Protein AF-A0A814KPD8-F1 (afdb_monomer)

Secondary structure (DSSP, 8-state):
---------S--S-BSSSTT-BSSEEEEEE-TT--EEEEETTTTEEEEE-TT-SS-EEEEE-S-BSSSTT-BSSEEEEEE-TT--EEEEETTTTEEEEE-TT-SS-EEEEE-S-BSSSTT-BSSEEEEEE-TT--EEEEEGGGTEEEEE---

InterPro domains:
  IPR001258 NHL repeat [PF01436] (72-96)
  IPR001258 NHL repeat [PF01436] (122-149)
  IPR001258 NHL repeat [PS51125] (71-102)
  IPR001258 NHL repeat [PS51125] (115-152)
  IPR011042 Six-bladed beta-propeller, TolB-like [G3DSA:2.120.10.30] (1-108)
  IPR011042 Six-bladed beta-propeller, TolB-like [G3DSA:2.120.10.30] (109-152)

Solvent-accessible surface area (backbone atoms only — not comparable to full-atom values): 8141 Å² total; per-residue (Å²): 134,80,86,89,77,84,79,93,67,72,50,87,71,52,79,43,83,52,56,36,27,39,27,69,68,73,35,70,42,72,51,96,79,59,26,41,36,35,14,21,19,77,54,7,22,31,35,38,21,48,73,92,46,83,48,40,44,81,67,40,43,62,70,41,74,44,80,52,57,39,27,21,24,40,27,29,18,50,43,68,52,98,82,53,34,37,35,37,18,23,19,73,56,11,25,33,34,35,26,54,72,88,48,86,48,46,43,80,77,46,38,61,69,47,78,41,83,53,100,54,26,18,27,44,25,47,35,51,50,68,51,100,83,54,36,38,36,37,35,21,56,70,64,76,45,72,50,78,41,86,72,128

pLDDT: mean 96.08, std 6.36, range [48.97, 98.81]

Structure (mmCIF, N/CA/C/O backbone):
data_AF-A0A814KPD8-F1
#
_entry.id   AF-A0A814KPD8-F1
#
loop_
_atom_site.group_PDB
_atom_site.id
_atom_site.type_symbol
_atom_site.label_atom_id
_atom_site.label_alt_id
_atom_site.label_comp_id
_atom_site.label_asym_id
_atom_site.label_entity_id
_atom_site.label_seq_id
_atom_site.pdbx_PDB_ins_code
_atom_site.Cartn_x
_atom_site.Cartn_y
_atom_site.Cartn_z
_atom_site.occupancy
_atom_site.B_iso_or_equiv
_atom_site.auth_seq_id
_atom_site.auth_comp_id
_atom_site.auth_asym_id
_atom_site.auth_atom_id
_atom_site.pdbx_PDB_model_num
ATOM 1 N N . PHE A 1 1 ? -35.853 4.959 -2.704 1.00 48.97 1 PHE A N 1
ATOM 2 C CA . PHE A 1 1 ? -34.401 5.218 -2.638 1.00 48.97 1 PHE A CA 1
ATOM 3 C C . PHE A 1 1 ? -34.065 5.491 -1.179 1.00 48.97 1 PHE A C 1
ATOM 5 O O . PHE A 1 1 ? -34.622 6.434 -0.638 1.00 48.97 1 PHE A O 1
ATOM 12 N N . GLY A 1 2 ? -33.326 4.591 -0.520 1.00 63.38 2 GLY A N 1
ATOM 13 C CA . GLY A 1 2 ? -33.093 4.627 0.933 1.00 63.38 2 GLY A CA 1
ATOM 14 C C . GLY A 1 2 ? -32.161 5.755 1.383 1.00 63.38 2 GLY A C 1
ATOM 15 O O . GLY A 1 2 ? -31.486 6.369 0.553 1.00 63.38 2 GLY A O 1
ATOM 16 N N . GLU A 1 3 ? -32.152 6.026 2.690 1.00 68.44 3 GLU A N 1
ATOM 17 C CA . GLU A 1 3 ? -31.279 7.021 3.321 1.00 68.44 3 GLU A CA 1
ATOM 18 C C . GLU A 1 3 ? -29.801 6.773 2.997 1.00 68.44 3 GLU A C 1
ATOM 20 O O . GLU A 1 3 ? -29.308 5.648 3.055 1.00 68.44 3 GLU A O 1
ATOM 25 N N . LYS A 1 4 ? -29.085 7.851 2.664 1.00 83.19 4 LYS A N 1
ATOM 26 C CA . LYS A 1 4 ? -27.647 7.853 2.368 1.00 83.19 4 LYS A CA 1
ATOM 27 C C . LYS A 1 4 ? -26.848 8.280 3.602 1.00 83.19 4 LYS A C 1
ATOM 29 O O . LYS A 1 4 ? -26.091 9.245 3.539 1.00 83.19 4 LYS A O 1
ATOM 34 N N . ASN A 1 5 ? -27.052 7.597 4.723 1.00 87.06 5 ASN A N 1
ATOM 35 C CA . ASN A 1 5 ? -26.314 7.875 5.953 1.00 87.06 5 ASN A CA 1
ATOM 36 C C . ASN A 1 5 ? -25.064 6.988 6.007 1.00 87.06 5 ASN A C 1
ATOM 38 O O . ASN A 1 5 ? -25.164 5.765 5.949 1.00 87.06 5 ASN A O 1
ATOM 42 N N . GLY A 1 6 ? -23.883 7.608 6.074 1.00 88.19 6 GLY A N 1
ATOM 43 C CA . GLY A 1 6 ? -22.618 6.902 6.280 1.00 88.19 6 GLY A CA 1
ATOM 44 C C . GLY A 1 6 ? -22.366 6.628 7.763 1.00 88.19 6 GLY A C 1
ATOM 45 O O . GLY A 1 6 ? -22.751 7.423 8.618 1.00 88.19 6 GLY A O 1
ATOM 46 N N . THR A 1 7 ? -21.685 5.525 8.066 1.00 91.50 7 THR A N 1
ATOM 47 C CA . THR A 1 7 ? -21.230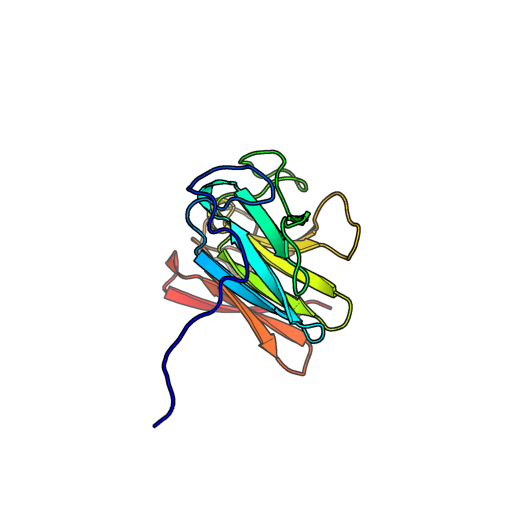 5.183 9.421 1.00 91.50 7 THR A CA 1
ATOM 48 C C . THR A 1 7 ? -19.709 5.280 9.483 1.00 91.50 7 THR A C 1
ATOM 50 O O . THR A 1 7 ? -19.019 4.837 8.565 1.00 91.50 7 THR A O 1
ATOM 53 N N . LEU A 1 8 ? 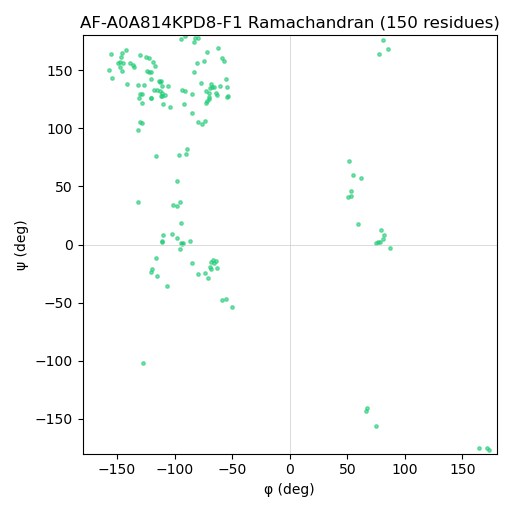-19.177 5.875 10.553 1.00 93.56 8 LEU A N 1
ATOM 54 C CA . LEU A 1 8 ? -17.736 5.942 10.795 1.00 93.56 8 LEU A CA 1
ATOM 55 C C . LEU A 1 8 ? -17.201 4.547 11.152 1.00 93.56 8 LEU A C 1
ATOM 57 O O . LEU A 1 8 ? -17.694 3.932 12.093 1.00 93.56 8 LEU A O 1
ATOM 61 N N . VAL A 1 9 ? -16.187 4.079 10.420 1.00 95.31 9 VAL A N 1
ATOM 62 C CA . VAL A 1 9 ? -15.575 2.745 10.612 1.00 95.31 9 VAL A CA 1
ATOM 63 C C . VAL A 1 9 ? -14.084 2.784 10.965 1.00 95.31 9 VAL A C 1
ATOM 65 O O . VAL A 1 9 ? -13.570 1.824 11.526 1.00 95.31 9 VAL A O 1
ATOM 68 N N . ALA A 1 10 ? -13.384 3.878 10.655 1.00 96.88 10 ALA A N 1
ATOM 69 C CA . ALA A 1 10 ? -11.966 4.070 10.956 1.00 96.88 10 ALA A CA 1
ATOM 70 C C . ALA A 1 10 ? -11.644 5.568 11.068 1.00 96.88 10 ALA A C 1
ATOM 72 O O . ALA A 1 10 ? -12.177 6.380 10.308 1.00 96.88 10 ALA A O 1
ATOM 73 N N . GLY A 1 11 ? -10.757 5.936 11.994 1.00 96.38 11 GLY A N 1
ATOM 74 C CA . GLY A 1 11 ? -10.385 7.332 12.244 1.00 96.38 11 GLY A CA 1
ATOM 75 C C . GLY A 1 11 ? -11.524 8.172 12.837 1.00 96.38 11 GLY A C 1
ATOM 76 O O . GLY A 1 11 ? -12.260 7.714 13.706 1.00 96.38 11 GLY A O 1
ATOM 77 N N . GLY A 1 12 ? -11.649 9.427 12.387 1.00 95.88 12 GLY A N 1
ATOM 78 C CA . GLY A 1 12 ? -12.698 10.364 12.822 1.00 95.88 12 GLY A CA 1
ATOM 79 C C . GLY A 1 12 ? -12.374 11.191 14.073 1.00 95.88 12 GLY A C 1
ATOM 80 O O . GLY A 1 12 ? -13.147 12.076 14.422 1.00 95.88 12 GLY A O 1
ATOM 81 N N . ASN A 1 13 ? -11.214 10.975 14.702 1.00 97.06 13 ASN A N 1
ATOM 82 C CA . ASN A 1 13 ? -10.766 11.700 15.902 1.00 97.06 13 ASN A CA 1
ATOM 83 C C . ASN A 1 13 ? -9.730 12.802 15.592 1.00 97.06 13 ASN A C 1
ATOM 85 O O . ASN A 1 13 ? -8.822 13.057 16.382 1.00 97.06 13 ASN A O 1
ATOM 89 N N . GLY A 1 14 ? -9.856 13.447 14.428 1.00 97.31 14 GLY A N 1
ATOM 90 C CA . GLY A 1 14 ? -8.900 14.437 13.916 1.00 97.31 14 GLY A CA 1
ATOM 91 C C . GLY A 1 14 ? -7.715 13.830 13.154 1.00 97.31 14 GLY A C 1
ATOM 92 O O . GLY A 1 14 ? -7.506 12.616 13.167 1.00 97.31 14 GLY A O 1
ATOM 93 N N . GLU A 1 15 ? -6.965 14.693 12.464 1.00 98.06 15 GLU A N 1
ATOM 94 C CA . GLU A 1 15 ? -5.692 14.335 11.824 1.00 98.06 15 GLU A CA 1
ATOM 95 C C . GLU A 1 15 ? -4.629 14.089 12.903 1.00 98.06 15 GLU A C 1
ATOM 97 O O . GLU A 1 15 ? -4.460 14.913 13.802 1.00 98.06 15 GLU A O 1
ATOM 102 N N . GLY A 1 16 ? -3.921 12.962 12.823 1.00 98.19 16 GLY A N 1
ATOM 103 C CA . GLY A 1 16 ? -2.871 12.610 13.779 1.00 98.19 16 GLY A CA 1
ATOM 104 C C . GLY A 1 16 ? -2.360 11.184 13.598 1.00 98.19 16 GLY A C 1
ATOM 105 O O . GLY A 1 16 ? -2.759 10.488 12.663 1.00 98.19 16 GLY A O 1
ATOM 106 N N . ASP A 1 17 ? -1.471 10.759 14.490 1.00 98.12 17 ASP A N 1
ATOM 107 C CA . ASP A 1 17 ? -0.780 9.465 14.470 1.00 98.12 17 ASP A CA 1
ATOM 108 C C . ASP A 1 17 ? -1.216 8.514 15.601 1.00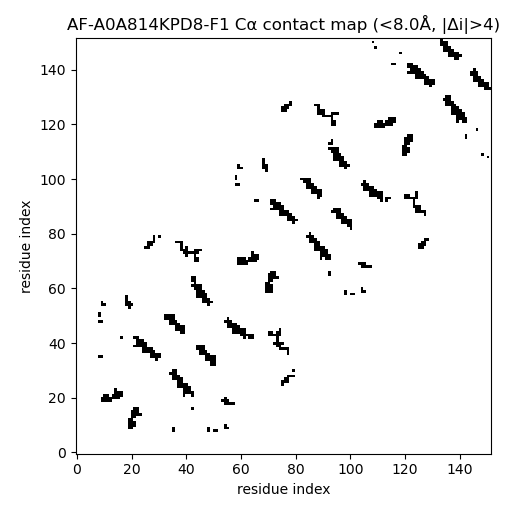 98.12 17 ASP A C 1
ATOM 110 O O . ASP A 1 17 ? -0.746 7.373 15.670 1.00 98.12 17 ASP A O 1
ATOM 114 N N . GLY A 1 18 ? -2.177 8.920 16.440 1.00 98.38 18 GLY A N 1
ATOM 115 C CA . GLY A 1 18 ? -2.822 8.031 17.405 1.00 98.38 18 GLY A CA 1
ATOM 116 C C . GLY A 1 18 ? -3.472 6.813 16.734 1.00 98.38 18 GLY A C 1
ATOM 117 O O . GLY A 1 18 ? -3.804 6.834 15.546 1.00 98.38 18 GLY A O 1
ATOM 118 N N . LEU A 1 19 ? -3.682 5.726 17.484 1.00 98.44 19 LEU A N 1
ATOM 119 C CA . LEU A 1 19 ? -4.300 4.501 16.949 1.00 98.44 19 LEU A CA 1
ATOM 120 C C . LEU A 1 19 ? -5.781 4.683 16.584 1.00 98.44 19 LEU A C 1
ATOM 122 O O . LEU A 1 19 ? -6.342 3.878 15.850 1.00 98.44 19 LEU A O 1
ATOM 126 N N . ASN A 1 20 ? -6.419 5.751 17.053 1.00 98.00 20 ASN A N 1
ATOM 127 C CA . ASN A 1 20 ? -7.777 6.160 16.698 1.00 98.00 20 ASN A CA 1
ATOM 128 C C . ASN A 1 20 ? -7.815 7.324 15.686 1.00 98.00 20 ASN A C 1
ATOM 130 O O . ASN A 1 20 ? -8.885 7.890 15.439 1.00 98.00 20 ASN A O 1
ATOM 134 N N . GLN A 1 21 ? -6.666 7.690 15.112 1.00 98.69 21 GLN A N 1
ATOM 135 C CA . GLN A 1 21 ? -6.494 8.783 14.158 1.00 98.69 21 GLN A CA 1
ATOM 136 C C . GLN A 1 21 ? -5.899 8.278 12.839 1.00 98.69 21 GLN A C 1
ATOM 138 O O . GLN A 1 21 ? -5.317 7.196 12.754 1.00 98.69 21 GLN A O 1
ATOM 143 N N . LEU A 1 22 ? -6.087 9.080 11.796 1.00 98.62 22 LEU A N 1
ATOM 144 C CA . LEU A 1 22 ? -5.519 8.879 10.467 1.00 98.62 22 LEU A CA 1
ATOM 145 C C . LEU A 1 22 ? -4.970 10.216 9.973 1.00 98.62 22 LEU A C 1
ATOM 147 O O . LEU A 1 22 ? -5.497 11.273 10.326 1.00 98.62 22 LEU A O 1
ATOM 151 N N . ASN A 1 23 ? -3.964 10.170 9.109 1.00 98.44 23 ASN A N 1
ATOM 152 C CA . ASN A 1 23 ? -3.380 11.322 8.451 1.00 98.44 23 ASN A CA 1
ATOM 153 C C . ASN A 1 23 ? -3.275 11.090 6.933 1.00 98.44 23 ASN A C 1
ATOM 155 O O . ASN A 1 23 ? -2.421 10.353 6.435 1.00 98.44 23 ASN A O 1
ATOM 159 N N . PHE A 1 24 ? -4.163 11.760 6.191 1.00 97.56 24 PHE A N 1
ATOM 160 C CA . PHE A 1 24 ? -4.309 11.644 4.736 1.00 97.56 24 PHE A CA 1
ATOM 161 C C . PHE A 1 24 ? -4.524 10.181 4.293 1.00 97.56 24 PHE A C 1
ATOM 163 O O . PHE A 1 24 ? -3.726 9.643 3.528 1.00 97.56 24 PHE A O 1
ATOM 170 N N . PRO A 1 25 ? -5.588 9.498 4.753 1.00 98.25 25 PRO A N 1
ATOM 171 C CA . PRO A 1 25 ? -5.866 8.143 4.294 1.00 98.25 25 PRO A CA 1
ATOM 172 C C . PRO A 1 25 ? -6.180 8.134 2.787 1.00 98.25 25 PRO A C 1
ATOM 174 O O . PRO A 1 25 ? -6.995 8.932 2.325 1.00 98.25 25 PRO A O 1
ATOM 177 N N . THR A 1 26 ? -5.541 7.251 2.010 1.00 97.69 26 THR A N 1
ATOM 178 C CA . THR A 1 26 ? -5.619 7.282 0.527 1.00 97.69 26 THR A CA 1
ATOM 179 C C . THR A 1 26 ? -6.302 6.077 -0.109 1.00 97.69 26 THR A C 1
ATOM 181 O O . THR A 1 26 ? -6.858 6.194 -1.200 1.00 97.69 26 THR A O 1
ATOM 184 N N . TYR A 1 27 ? -6.266 4.922 0.549 1.00 98.38 27 TYR A N 1
ATOM 185 C CA . TYR A 1 27 ? -6.808 3.673 0.022 1.00 98.38 27 TYR A CA 1
ATOM 186 C C . TYR A 1 27 ? -7.348 2.814 1.159 1.00 98.38 27 TYR A C 1
ATOM 188 O O . TYR A 1 27 ? -6.908 2.951 2.305 1.00 98.38 27 TYR A O 1
ATOM 196 N N . LEU A 1 28 ? -8.273 1.911 0.833 1.00 98.06 28 LEU A N 1
ATOM 197 C CA . LEU A 1 28 ? -8.766 0.916 1.773 1.00 98.06 28 LEU A CA 1
ATOM 198 C C . LEU A 1 28 ? -8.939 -0.461 1.136 1.00 98.06 28 LEU A C 1
ATOM 200 O O . LEU A 1 28 ? -9.160 -0.580 -0.068 1.00 98.06 28 LEU A O 1
ATOM 204 N N . PHE A 1 29 ? -8.905 -1.489 1.976 1.00 98.31 29 PHE A N 1
ATOM 205 C CA . PHE A 1 29 ? -9.344 -2.842 1.653 1.00 98.31 29 PHE A CA 1
ATOM 206 C C . PHE A 1 29 ? -10.249 -3.349 2.780 1.00 98.31 29 PHE A C 1
ATOM 208 O O . PHE A 1 29 ? -9.939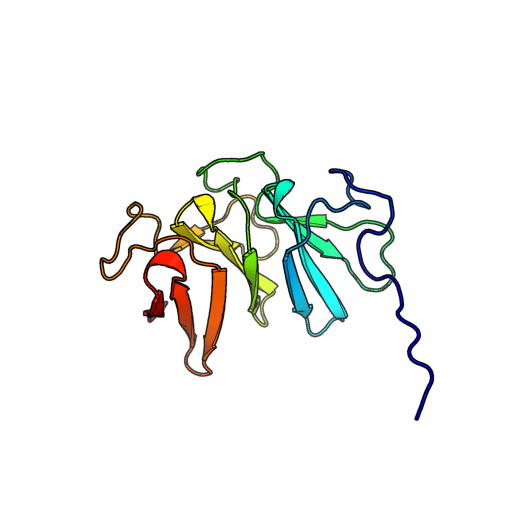 -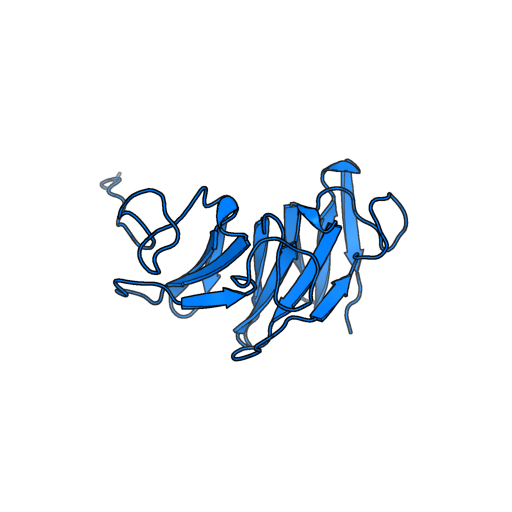3.140 3.951 1.00 98.31 29 PHE A O 1
ATOM 215 N N . VAL A 1 30 ? -11.355 -4.011 2.438 1.00 97.44 30 VAL A N 1
ATOM 216 C CA . VAL A 1 30 ? -12.250 -4.648 3.415 1.00 97.44 30 VAL A CA 1
ATOM 217 C C . VAL A 1 30 ? -12.124 -6.157 3.264 1.00 97.44 30 VAL A C 1
ATOM 219 O O . VAL A 1 30 ? -12.349 -6.680 2.170 1.00 97.44 30 VAL A O 1
ATOM 222 N N . ASP A 1 31 ? -11.732 -6.845 4.335 1.00 95.38 31 ASP A N 1
ATOM 223 C CA . ASP A 1 31 ? -11.619 -8.305 4.334 1.00 95.38 31 ASP A CA 1
ATOM 224 C C . ASP A 1 31 ? -12.977 -8.999 4.567 1.00 95.38 31 ASP A C 1
ATOM 226 O O . ASP A 1 31 ? -14.024 -8.362 4.712 1.00 95.38 31 ASP A O 1
ATOM 230 N N . ARG A 1 32 ? -12.975 -10.339 4.542 1.00 94.25 32 ARG A N 1
ATOM 231 C CA . ARG A 1 32 ? -14.194 -11.148 4.726 1.00 94.25 32 ARG A CA 1
ATOM 232 C C . ARG A 1 32 ? -14.754 -11.088 6.147 1.00 94.25 32 ARG A C 1
ATOM 234 O O . ARG A 1 32 ? -15.930 -11.386 6.316 1.00 94.25 32 ARG A O 1
ATOM 241 N N . ASP A 1 33 ? -13.939 -10.680 7.115 1.00 93.50 33 ASP A N 1
ATOM 242 C CA . ASP A 1 33 ? -14.318 -10.514 8.519 1.00 93.50 33 ASP A CA 1
ATOM 243 C C . ASP A 1 33 ? -14.726 -9.058 8.814 1.00 93.50 33 ASP A C 1
ATOM 245 O O . ASP A 1 33 ? -14.712 -8.618 9.962 1.00 93.50 33 ASP A O 1
ATOM 249 N N . HIS A 1 34 ? -15.043 -8.287 7.764 1.00 94.50 34 HIS A N 1
ATOM 250 C CA . HIS A 1 34 ? -15.423 -6.874 7.820 1.00 94.50 34 HIS A CA 1
ATOM 251 C C . HIS A 1 34 ? -14.369 -5.948 8.442 1.00 94.50 34 HIS A C 1
ATOM 253 O O . HIS A 1 34 ? -14.667 -4.799 8.781 1.00 94.50 34 HIS A O 1
ATOM 259 N N . SER A 1 35 ? -13.116 -6.396 8.545 1.00 96.81 35 SER A N 1
ATOM 260 C CA . SER A 1 35 ? -12.037 -5.517 8.972 1.00 96.81 35 SER A CA 1
ATOM 261 C C . SER A 1 35 ? -11.614 -4.594 7.834 1.00 96.81 35 SER A C 1
ATOM 263 O O . SER A 1 35 ? -11.479 -5.012 6.682 1.00 96.81 35 SER A O 1
ATOM 265 N N . VAL A 1 36 ? -11.350 -3.335 8.172 1.00 98.19 36 VAL A N 1
ATOM 266 C CA . VAL A 1 36 ? -10.935 -2.292 7.233 1.00 98.19 36 VAL A CA 1
ATOM 267 C C . VAL A 1 36 ? -9.443 -2.037 7.386 1.00 98.19 36 VAL A C 1
ATOM 269 O O . VAL A 1 36 ? -8.977 -1.601 8.437 1.00 98.19 36 VAL A O 1
ATOM 272 N N . TYR A 1 37 ? -8.694 -2.282 6.319 1.00 98.69 37 TYR A N 1
ATOM 273 C CA . TYR A 1 37 ? -7.296 -1.901 6.181 1.00 98.69 37 TYR A CA 1
ATOM 274 C C . TYR A 1 37 ? -7.233 -0.546 5.492 1.00 98.69 37 TYR A C 1
ATOM 276 O O . TYR A 1 37 ? -7.896 -0.356 4.475 1.00 98.69 37 TYR A O 1
ATOM 284 N N . VAL A 1 38 ? -6.443 0.382 6.019 1.00 98.75 38 VAL A N 1
ATOM 285 C CA . VAL A 1 38 ? -6.342 1.755 5.521 1.00 98.75 38 VAL A CA 1
ATOM 286 C C . VAL A 1 38 ? -4.882 2.126 5.331 1.00 98.75 38 VAL A C 1
ATOM 288 O O . VAL A 1 38 ? -4.071 1.981 6.249 1.00 98.75 38 VAL A O 1
ATOM 291 N N . SER A 1 39 ? -4.563 2.646 4.149 1.00 98.62 39 SER A N 1
ATOM 292 C CA . SER A 1 39 ? -3.275 3.284 3.886 1.00 98.62 39 SER A CA 1
ATOM 293 C C . SER A 1 39 ? -3.261 4.667 4.502 1.00 98.62 39 SER A C 1
ATOM 295 O O . SER A 1 39 ? -3.879 5.592 3.973 1.00 98.62 39 SER A O 1
ATOM 297 N N . ASP A 1 40 ? -2.562 4.786 5.624 1.00 98.69 40 ASP A N 1
ATOM 298 C CA . ASP A 1 40 ? -2.409 6.008 6.399 1.00 98.69 40 ASP A CA 1
ATOM 299 C C . ASP A 1 40 ? -1.173 6.765 5.885 1.00 98.69 40 ASP A C 1
ATOM 301 O O . ASP A 1 40 ? -0.063 6.643 6.412 1.00 98.69 40 ASP A O 1
ATOM 305 N N . TRP A 1 41 ? -1.360 7.441 4.745 1.00 98.38 41 TRP A N 1
ATOM 306 C CA . TRP A 1 41 ? -0.285 7.835 3.831 1.00 98.38 41 TRP A CA 1
ATOM 307 C C . TRP A 1 41 ? 0.772 8.724 4.494 1.00 98.38 41 TRP A C 1
ATOM 309 O O . TRP A 1 41 ? 1.957 8.419 4.385 1.00 98.38 41 TRP A O 1
ATOM 319 N N . ARG A 1 42 ? 0.373 9.777 5.227 1.00 98.06 42 ARG A N 1
ATOM 320 C CA . ARG A 1 42 ? 1.343 10.673 5.894 1.00 98.06 42 ARG A CA 1
ATOM 321 C C . ARG A 1 42 ? 1.999 10.053 7.119 1.00 98.06 42 ARG A C 1
ATOM 323 O O . ARG A 1 42 ? 3.107 10.443 7.469 1.00 98.06 42 ARG A O 1
ATOM 330 N N . ASN A 1 43 ? 1.339 9.088 7.749 1.00 98.69 43 ASN A N 1
ATOM 331 C CA . ASN A 1 43 ? 1.895 8.380 8.897 1.00 98.69 43 ASN A CA 1
ATOM 332 C C . ASN A 1 43 ? 2.767 7.182 8.488 1.00 98.69 43 ASN A C 1
ATOM 334 O O . ASN A 1 43 ? 3.259 6.471 9.363 1.00 98.69 43 ASN A O 1
ATOM 338 N N . ASN A 1 44 ? 2.972 6.944 7.183 1.00 98.62 44 ASN A N 1
ATOM 339 C CA . ASN A 1 44 ? 3.865 5.903 6.667 1.00 98.62 44 ASN A CA 1
ATOM 340 C C . ASN A 1 44 ? 3.559 4.509 7.242 1.00 98.62 44 ASN A C 1
ATOM 342 O O . ASN A 1 44 ? 4.448 3.742 7.630 1.00 98.62 44 ASN A O 1
ATOM 346 N N . ARG A 1 45 ? 2.266 4.192 7.342 1.00 98.75 45 ARG A N 1
ATOM 347 C CA . ARG A 1 45 ? 1.785 2.943 7.933 1.00 98.75 45 ARG A CA 1
ATOM 348 C C . ARG A 1 45 ? 0.511 2.454 7.260 1.00 98.75 45 ARG A C 1
ATOM 350 O O . ARG A 1 45 ? -0.214 3.215 6.622 1.00 98.75 45 ARG A O 1
ATOM 357 N N . VAL A 1 46 ? 0.225 1.174 7.450 1.00 98.81 46 VAL A N 1
ATOM 358 C CA . VAL A 1 46 ? -1.088 0.593 7.169 1.00 98.81 46 VAL A CA 1
ATOM 359 C C . VAL A 1 46 ? -1.726 0.214 8.491 1.00 98.81 46 VAL A C 1
ATOM 361 O O . VAL A 1 46 ? -1.106 -0.450 9.326 1.00 98.81 46 VAL A O 1
ATOM 364 N N . MET A 1 47 ? -2.967 0.640 8.669 1.00 98.69 47 MET A N 1
ATOM 365 C CA . MET A 1 47 ? -3.747 0.403 9.875 1.00 98.69 47 MET A CA 1
ATOM 366 C C . MET A 1 47 ? -4.901 -0.558 9.577 1.00 98.69 47 MET A C 1
ATOM 368 O O . MET A 1 47 ? -5.526 -0.444 8.527 1.00 98.69 47 MET A O 1
ATOM 372 N N . LYS A 1 48 ? -5.205 -1.481 10.495 1.00 98.50 48 LYS A N 1
ATOM 373 C CA . LYS A 1 48 ? -6.374 -2.373 10.443 1.00 98.50 48 LYS A CA 1
ATOM 374 C C . LYS A 1 48 ? -7.351 -2.013 11.563 1.00 98.50 48 LYS A C 1
ATOM 376 O O . LYS A 1 48 ? -6.958 -2.007 12.726 1.00 98.50 48 LYS A O 1
ATOM 381 N N . TRP A 1 49 ? -8.619 -1.793 11.229 1.00 98.38 49 TRP A N 1
ATOM 382 C CA . TRP A 1 49 ? -9.731 -1.715 12.181 1.00 98.38 49 TRP A CA 1
ATOM 383 C C . TRP A 1 49 ? -10.605 -2.953 12.057 1.00 98.38 49 TRP A C 1
ATOM 385 O O . TRP A 1 49 ? -11.038 -3.296 10.962 1.00 98.38 49 TRP A O 1
ATOM 395 N N . MET A 1 50 ? -10.874 -3.606 13.182 1.00 97.12 50 MET A N 1
ATOM 396 C CA . MET A 1 50 ? -11.906 -4.640 13.274 1.00 97.12 50 MET A CA 1
ATOM 397 C C . MET A 1 50 ? -13.282 -3.982 13.422 1.00 97.12 50 MET A C 1
ATOM 399 O O . MET A 1 50 ? -13.380 -2.845 13.891 1.00 97.12 50 MET A O 1
ATOM 403 N N . GLU A 1 51 ? -14.347 -4.690 13.047 1.00 93.88 51 GLU A N 1
ATOM 404 C CA . GLU A 1 51 ? -15.712 -4.177 13.180 1.00 93.88 51 GLU A CA 1
ATOM 405 C C . GLU A 1 51 ? -16.009 -3.745 14.631 1.00 93.88 51 GLU A C 1
ATOM 407 O O . GLU A 1 51 ? -15.770 -4.482 15.588 1.00 93.88 51 GLU A O 1
ATOM 412 N N . GLY A 1 52 ? -16.483 -2.506 14.802 1.00 92.12 52 GLY A N 1
ATOM 413 C CA . GLY A 1 52 ? -16.791 -1.920 16.112 1.00 92.12 52 GLY A CA 1
ATOM 414 C C . GLY A 1 52 ? -15.581 -1.482 16.954 1.00 92.12 52 GLY A C 1
ATOM 415 O O . GLY A 1 52 ? -15.770 -0.989 18.070 1.00 92.12 52 GLY A O 1
ATOM 416 N N . ALA A 1 53 ? -14.347 -1.625 16.457 1.00 96.44 53 ALA A N 1
ATOM 417 C CA . ALA A 1 53 ? -13.152 -1.199 17.180 1.00 96.44 53 ALA A CA 1
ATOM 418 C C . ALA A 1 53 ? -13.070 0.335 17.300 1.00 96.44 53 ALA A C 1
ATOM 420 O O . ALA A 1 53 ? -13.314 1.070 16.345 1.00 96.44 53 ALA A O 1
ATOM 421 N N . LYS A 1 54 ? -12.683 0.828 18.484 1.00 96.44 54 LYS A N 1
ATOM 422 C CA . LYS A 1 54 ? -12.472 2.269 18.736 1.00 96.44 54 LYS A CA 1
ATOM 423 C C . LYS A 1 54 ? -11.120 2.772 18.227 1.00 96.44 54 LYS A C 1
ATOM 425 O O . LYS A 1 54 ? -10.968 3.956 17.940 1.00 96.44 54 LYS A O 1
ATOM 430 N N . GLU A 1 55 ? -10.152 1.870 18.129 1.00 98.19 55 GLU A N 1
ATOM 431 C CA . GLU A 1 55 ? -8.790 2.124 17.671 1.00 98.19 55 GLU A CA 1
ATOM 432 C C . GLU A 1 55 ? -8.377 1.006 16.714 1.00 98.19 55 GLU A C 1
ATOM 434 O O . GLU A 1 55 ? -8.910 -0.105 16.775 1.00 98.19 55 GLU A O 1
ATOM 439 N N . GLY A 1 56 ? -7.449 1.313 15.819 1.00 98.19 56 GLY A N 1
ATOM 440 C CA . GLY A 1 56 ? -6.867 0.358 14.895 1.00 98.19 56 GLY A CA 1
ATOM 441 C C . GLY A 1 56 ? -5.576 -0.232 15.442 1.00 98.19 56 GLY A C 1
ATOM 442 O O . GLY A 1 56 ? -5.064 0.159 16.490 1.00 98.19 56 GLY A O 1
ATOM 443 N N . ILE A 1 57 ? -5.018 -1.161 14.681 1.00 98.19 57 ILE A N 1
ATOM 444 C CA . ILE A 1 57 ? -3.690 -1.723 14.919 1.00 98.19 57 ILE A CA 1
ATOM 445 C C . ILE A 1 57 ? -2.798 -1.462 13.708 1.00 98.19 57 ILE A C 1
ATOM 447 O O . ILE A 1 57 ? -3.252 -1.540 12.565 1.00 98.19 57 ILE A O 1
ATOM 451 N N . VAL A 1 58 ? -1.523 -1.166 13.950 1.00 98.38 58 VAL A N 1
ATOM 452 C CA . VAL A 1 58 ? -0.524 -1.058 12.879 1.00 98.38 58 VAL A CA 1
ATOM 453 C C . VAL A 1 58 ? -0.224 -2.462 12.361 1.00 98.38 58 VAL A C 1
ATOM 455 O O . VAL A 1 58 ? 0.168 -3.334 13.135 1.00 98.38 58 VAL A O 1
ATOM 458 N N . VAL A 1 59 ? -0.408 -2.685 11.059 1.00 98.44 59 VAL A N 1
ATOM 459 C CA . VAL A 1 59 ? -0.179 -3.992 10.408 1.00 98.44 59 VAL A CA 1
ATOM 460 C C . VAL A 1 59 ? 0.949 -3.973 9.374 1.00 98.44 59 VAL A C 1
ATOM 462 O O . VAL A 1 59 ? 1.394 -5.034 8.948 1.00 98.44 59 VAL A O 1
ATOM 465 N N . ALA A 1 60 ? 1.433 -2.790 8.990 1.00 98.50 60 ALA A N 1
ATOM 466 C CA . ALA A 1 60 ? 2.663 -2.609 8.221 1.00 98.50 60 ALA A CA 1
ATOM 467 C C . ALA A 1 60 ? 3.227 -1.196 8.429 1.00 98.50 60 ALA A C 1
ATOM 469 O O . ALA A 1 60 ? 2.466 -0.244 8.626 1.00 98.50 60 ALA A O 1
ATOM 470 N N . GLY A 1 61 ? 4.551 -1.053 8.336 1.00 98.19 61 GLY A N 1
ATOM 471 C CA . GLY A 1 61 ? 5.238 0.221 8.559 1.00 98.19 61 GLY A CA 1
ATOM 472 C C . GLY A 1 61 ? 5.140 0.708 10.008 1.00 98.19 61 GLY A C 1
ATOM 473 O O . GLY A 1 61 ? 5.180 -0.083 10.951 1.00 98.19 61 GLY A O 1
ATOM 474 N N . GLY A 1 62 ? 5.012 2.025 10.187 1.00 95.25 62 GLY A N 1
ATOM 475 C CA . GLY A 1 62 ? 4.844 2.648 11.507 1.00 95.25 62 GLY A CA 1
ATOM 476 C C . GLY A 1 62 ? 6.136 2.846 12.308 1.00 95.25 62 GLY A C 1
ATOM 477 O O . GLY A 1 62 ? 6.074 3.312 13.439 1.00 95.25 62 GLY A O 1
ATOM 478 N N . GLN A 1 63 ? 7.301 2.546 11.726 1.00 96.75 63 GLN A N 1
ATOM 479 C CA . GLN A 1 63 ? 8.625 2.871 12.285 1.00 96.75 63 GLN A CA 1
ATOM 480 C C . GLN A 1 63 ? 9.211 4.153 11.662 1.00 96.75 63 GLN A C 1
ATOM 482 O O . GLN A 1 63 ? 10.420 4.276 11.469 1.00 96.75 63 GLN A O 1
ATOM 487 N N . GLY A 1 64 ? 8.338 5.103 11.3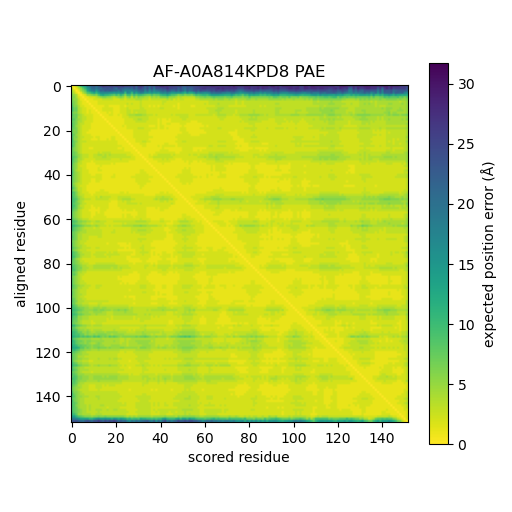13 1.00 94.81 64 GLY A N 1
ATOM 488 C CA . GLY A 1 64 ? 8.685 6.321 10.579 1.00 94.81 64 GLY A CA 1
ATOM 489 C C . GLY A 1 64 ? 8.799 6.120 9.065 1.00 94.81 64 GLY A C 1
ATOM 490 O O . GLY A 1 64 ? 8.666 5.008 8.550 1.00 94.81 64 GLY A O 1
ATOM 491 N N . GLU A 1 65 ? 9.029 7.228 8.360 1.00 98.06 65 GLU A N 1
ATOM 492 C CA . GLU A 1 65 ? 9.330 7.230 6.927 1.00 98.06 65 GLU A CA 1
ATOM 493 C C . GLU A 1 65 ? 10.715 6.620 6.672 1.00 98.06 65 GLU A C 1
ATOM 495 O O . GLU A 1 65 ? 11.684 6.967 7.350 1.00 98.06 65 GLU A O 1
ATOM 500 N N . GLY A 1 66 ? 10.821 5.737 5.680 1.00 98.12 66 GLY A N 1
ATOM 501 C CA . GLY A 1 66 ? 12.104 5.193 5.237 1.00 98.12 66 GLY A CA 1
ATOM 502 C C . GLY A 1 66 ? 11.955 3.953 4.365 1.00 98.12 66 GLY A C 1
ATOM 503 O O . GLY A 1 66 ? 10.842 3.555 4.017 1.00 98.12 66 GLY A O 1
ATOM 504 N N . ASP A 1 67 ? 13.082 3.341 4.008 1.00 98.12 67 ASP A N 1
ATOM 505 C CA . ASP A 1 67 ? 13.165 2.192 3.101 1.00 98.12 67 ASP A CA 1
ATOM 506 C C . ASP A 1 67 ? 13.592 0.885 3.793 1.00 98.12 67 ASP A C 1
ATOM 508 O O . ASP A 1 67 ? 13.673 -0.162 3.139 1.00 98.12 67 ASP A O 1
ATOM 512 N N . ALA A 1 68 ? 13.786 0.889 5.116 1.00 98.56 68 ALA A N 1
ATOM 513 C CA . ALA A 1 68 ? 13.997 -0.339 5.876 1.00 98.56 68 ALA A CA 1
ATOM 514 C C . ALA A 1 68 ? 12.801 -1.299 5.723 1.00 98.56 68 ALA A C 1
ATOM 516 O O . ALA A 1 68 ? 11.686 -0.895 5.390 1.00 98.56 68 ALA A O 1
ATOM 517 N N . LEU A 1 69 ? 12.999 -2.592 6.004 1.00 98.56 69 LEU A N 1
ATOM 518 C CA . LEU A 1 69 ? 11.920 -3.589 5.900 1.00 98.56 69 LEU A CA 1
ATOM 519 C C . LEU A 1 69 ? 10.801 -3.388 6.938 1.00 98.56 69 LEU A C 1
ATOM 521 O O . LEU A 1 69 ? 9.733 -3.980 6.818 1.00 98.56 69 LEU A O 1
ATOM 525 N N . THR A 1 70 ? 11.031 -2.558 7.951 1.00 98.31 70 THR A N 1
ATOM 526 C CA . THR A 1 70 ? 10.047 -2.149 8.964 1.00 98.31 70 THR A CA 1
ATOM 527 C C . THR A 1 70 ? 9.361 -0.819 8.633 1.00 98.31 70 THR A C 1
ATOM 529 O O . THR A 1 70 ? 8.470 -0.396 9.368 1.00 98.31 70 THR A O 1
ATOM 532 N N . GLN A 1 71 ? 9.770 -0.148 7.553 1.00 98.75 71 GLN A N 1
ATOM 533 C CA . GLN A 1 71 ? 9.342 1.200 7.187 1.00 98.75 71 GLN A CA 1
ATOM 534 C C . GLN A 1 71 ? 8.623 1.213 5.835 1.00 98.75 71 GLN A C 1
ATOM 536 O O . GLN A 1 71 ? 8.788 0.326 4.995 1.00 98.75 71 GLN A O 1
ATOM 541 N N . LEU A 1 72 ? 7.805 2.244 5.650 1.00 98.69 72 LEU A N 1
ATOM 542 C CA . LEU A 1 72 ? 7.125 2.572 4.401 1.00 98.69 72 LEU A CA 1
ATOM 543 C C . LEU A 1 72 ? 7.378 4.051 4.091 1.00 98.69 72 LEU A C 1
ATOM 545 O O . LEU A 1 72 ? 7.746 4.825 4.976 1.00 98.69 72 LEU A O 1
ATOM 549 N N . ASN A 1 73 ? 7.144 4.450 2.846 1.00 98.44 73 ASN A N 1
ATOM 550 C CA . ASN A 1 73 ? 7.125 5.843 2.424 1.00 98.44 73 ASN A CA 1
ATOM 551 C C . ASN A 1 73 ? 5.865 6.101 1.585 1.00 98.44 73 ASN A C 1
ATOM 553 O O . ASN A 1 73 ? 5.800 5.779 0.394 1.00 98.44 73 ASN A O 1
ATOM 557 N N . GLY A 1 74 ? 4.839 6.654 2.233 1.00 97.88 74 GLY A N 1
ATOM 558 C CA . GLY A 1 74 ? 3.564 6.988 1.606 1.00 97.88 74 GLY A CA 1
ATOM 559 C C . GLY A 1 74 ? 2.808 5.783 1.034 1.00 97.88 74 GLY A C 1
ATOM 560 O O . GLY A 1 74 ? 2.497 5.798 -0.157 1.00 97.88 74 GLY A O 1
ATOM 561 N N . PRO A 1 75 ? 2.483 4.739 1.821 1.00 98.38 75 PRO A N 1
ATOM 562 C CA . PRO A 1 75 ? 1.773 3.571 1.298 1.00 98.38 75 PRO A CA 1
ATOM 563 C C . PRO A 1 75 ? 0.457 3.968 0.615 1.00 98.38 75 PRO A C 1
ATOM 565 O O . PRO A 1 75 ? -0.229 4.887 1.067 1.00 98.38 75 PRO A O 1
ATOM 568 N N . ASN A 1 76 ? 0.111 3.290 -0.484 1.00 98.06 76 ASN A N 1
ATOM 569 C CA . ASN A 1 76 ? -1.078 3.612 -1.277 1.00 98.06 76 ASN A CA 1
ATOM 570 C C . ASN A 1 76 ? -1.974 2.384 -1.501 1.00 98.06 76 ASN A C 1
ATOM 572 O O . ASN A 1 76 ? -2.697 1.999 -0.591 1.00 98.06 76 ASN A O 1
ATOM 576 N N . GLY A 1 77 ? -1.949 1.746 -2.668 1.00 98.19 77 GLY A N 1
ATOM 577 C CA . GLY A 1 77 ? -2.766 0.567 -2.946 1.00 98.19 77 GLY A CA 1
ATOM 578 C C . GLY A 1 77 ? -2.477 -0.605 -2.010 1.00 98.19 77 GLY A C 1
ATOM 579 O O . GLY A 1 77 ? -1.315 -0.932 -1.754 1.00 98.19 77 GLY A O 1
ATOM 580 N N . LEU A 1 78 ? -3.551 -1.251 -1.549 1.00 98.38 78 LEU A N 1
ATOM 581 C CA . LEU A 1 78 ? -3.519 -2.405 -0.653 1.00 98.38 78 LEU A CA 1
ATOM 582 C C . LEU A 1 78 ? -4.234 -3.603 -1.273 1.00 98.38 78 LEU A C 1
ATOM 584 O O . LEU A 1 78 ? -5.251 -3.452 -1.948 1.00 98.38 78 LEU A O 1
ATOM 588 N N . PHE A 1 79 ? -3.758 -4.799 -0.946 1.00 98.12 79 PHE A N 1
ATOM 589 C CA . PHE A 1 79 ? -4.496 -6.044 -1.135 1.00 98.12 79 PHE A CA 1
ATOM 590 C C . PHE A 1 79 ? -4.231 -6.962 0.053 1.00 98.12 79 PHE A C 1
ATOM 592 O O . PHE A 1 79 ? -3.091 -7.060 0.502 1.00 98.12 79 PHE A O 1
ATOM 599 N N . VAL A 1 80 ? -5.260 -7.640 0.555 1.00 97.62 80 VAL A N 1
ATOM 600 C CA . VAL A 1 80 ? -5.109 -8.662 1.596 1.00 97.62 80 VAL A CA 1
ATOM 601 C C . VAL A 1 80 ? -5.642 -9.979 1.053 1.00 97.62 80 VAL A C 1
ATOM 603 O O . VAL A 1 80 ? -6.767 -10.037 0.553 1.00 97.62 80 VAL A O 1
ATOM 606 N N . ASP A 1 81 ? -4.825 -11.028 1.109 1.00 95.38 81 ASP A N 1
ATOM 607 C CA . ASP A 1 81 ? -5.235 -12.355 0.653 1.00 95.38 81 ASP A CA 1
ATOM 608 C C . ASP A 1 81 ? -6.099 -13.095 1.695 1.00 95.38 81 ASP A C 1
ATOM 610 O O . ASP A 1 81 ? -6.370 -12.616 2.797 1.00 95.38 81 ASP A O 1
ATOM 614 N N . THR A 1 82 ? -6.558 -14.299 1.347 1.00 93.19 82 THR A N 1
ATOM 615 C CA . THR A 1 82 ? -7.369 -15.152 2.237 1.00 93.19 82 THR A CA 1
ATOM 616 C C . THR A 1 82 ? -6.626 -15.656 3.474 1.00 93.19 82 THR A C 1
ATOM 618 O O . THR A 1 82 ? -7.271 -16.161 4.385 1.00 93.19 82 THR A O 1
ATOM 621 N N . LEU A 1 83 ? -5.294 -15.575 3.492 1.00 93.25 83 LEU A N 1
ATOM 622 C CA . LEU A 1 83 ? -4.447 -15.972 4.617 1.00 93.25 83 LEU A CA 1
ATOM 623 C C . LEU A 1 83 ? -4.129 -14.782 5.538 1.00 93.25 83 LEU A C 1
ATOM 625 O O . LEU A 1 83 ? -3.411 -14.945 6.522 1.00 93.25 83 LEU A O 1
ATOM 629 N N . GLY A 1 84 ? -4.640 -13.587 5.222 1.00 94.88 84 GLY A N 1
ATOM 630 C CA . GLY A 1 84 ? -4.346 -12.361 5.957 1.00 94.88 84 GLY A CA 1
ATOM 631 C C . GLY A 1 84 ? -2.996 -11.735 5.599 1.00 94.88 84 GLY A C 1
ATOM 632 O O . GLY A 1 84 ? -2.542 -10.838 6.313 1.00 94.88 84 GLY A O 1
ATOM 633 N N . THR A 1 85 ? -2.346 -12.175 4.517 1.00 97.38 85 THR A N 1
ATOM 634 C CA . THR A 1 85 ? -1.123 -11.542 4.016 1.00 97.38 85 THR A CA 1
ATOM 635 C C . THR A 1 85 ? -1.477 -10.214 3.363 1.00 97.38 85 THR A C 1
ATOM 637 O O . THR A 1 85 ? -2.256 -10.160 2.411 1.00 97.38 85 THR A O 1
ATOM 640 N N . LEU A 1 86 ? -0.888 -9.139 3.875 1.00 98.44 86 LEU A N 1
ATOM 641 C CA . LEU A 1 86 ? -1.050 -7.782 3.374 1.00 98.44 86 LEU A CA 1
ATOM 642 C C . LEU A 1 86 ? 0.017 -7.479 2.323 1.00 98.44 86 LEU A C 1
ATOM 644 O O . LEU A 1 86 ? 1.203 -7.671 2.570 1.00 98.44 86 LEU A O 1
ATOM 648 N N . TYR A 1 87 ? -0.404 -6.928 1.193 1.00 98.75 87 TYR A N 1
ATOM 649 C CA . TYR A 1 87 ? 0.436 -6.423 0.116 1.00 98.75 87 TYR A CA 1
ATOM 650 C C . TYR A 1 87 ? 0.236 -4.916 -0.014 1.00 98.75 87 TYR A C 1
ATOM 652 O O . TYR A 1 87 ? -0.900 -4.440 -0.035 1.00 98.75 87 TYR A O 1
ATOM 660 N N . VAL A 1 88 ? 1.335 -4.170 -0.107 1.00 98.81 88 VAL A N 1
ATOM 661 C CA . VAL A 1 88 ? 1.344 -2.704 -0.050 1.00 98.81 88 VAL A CA 1
ATOM 662 C C . VAL A 1 88 ? 2.162 -2.146 -1.207 1.00 98.81 88 VAL A C 1
ATOM 664 O O . VAL A 1 88 ? 3.335 -2.496 -1.362 1.00 98.81 88 VAL A O 1
ATOM 667 N N . ALA A 1 89 ? 1.566 -1.251 -1.997 1.00 98.69 89 ALA A N 1
ATOM 668 C CA . ALA A 1 89 ? 2.315 -0.373 -2.889 1.00 98.69 89 ALA A CA 1
ATOM 669 C C . ALA A 1 89 ? 3.008 0.699 -2.039 1.00 98.69 89 ALA A C 1
ATOM 671 O O . ALA A 1 89 ? 2.366 1.615 -1.521 1.00 98.69 89 ALA A O 1
ATOM 672 N N . ASP A 1 90 ? 4.320 0.558 -1.885 1.00 98.69 90 ASP A N 1
ATOM 673 C CA . ASP A 1 90 ? 5.172 1.475 -1.138 1.00 98.69 90 ASP A CA 1
ATOM 674 C C . ASP A 1 90 ? 5.665 2.568 -2.097 1.00 98.69 90 ASP A C 1
ATOM 676 O O . ASP A 1 90 ? 6.720 2.471 -2.734 1.00 98.69 90 ASP A O 1
ATOM 680 N N . TYR A 1 91 ? 4.788 3.555 -2.288 1.00 98.12 91 TYR A N 1
ATOM 681 C CA . TYR A 1 91 ? 4.833 4.584 -3.329 1.00 98.12 91 TYR A CA 1
ATOM 682 C C . TYR A 1 91 ? 6.188 5.293 -3.428 1.00 98.12 91 TYR A C 1
ATOM 684 O O . TYR A 1 91 ? 6.792 5.343 -4.510 1.00 98.12 91 TYR A O 1
ATOM 692 N N . GLY A 1 92 ? 6.665 5.832 -2.302 1.00 98.00 92 GLY A N 1
ATOM 693 C CA . GLY A 1 92 ? 7.885 6.632 -2.219 1.00 98.00 92 GLY A CA 1
ATOM 694 C C . GLY A 1 92 ? 9.144 5.794 -2.408 1.00 98.00 92 GLY A C 1
ATOM 695 O O . GLY A 1 92 ? 10.113 6.270 -2.990 1.00 98.00 92 GLY A O 1
ATOM 696 N N . ASN A 1 93 ? 9.088 4.515 -2.030 1.00 98.62 93 ASN A N 1
ATOM 697 C CA . ASN A 1 93 ? 10.202 3.575 -2.170 1.00 98.62 93 ASN A CA 1
ATOM 698 C C . ASN A 1 93 ? 10.173 2.776 -3.484 1.00 98.62 93 ASN A C 1
ATOM 700 O O . ASN A 1 93 ? 11.034 1.925 -3.712 1.00 98.62 93 ASN A O 1
ATOM 704 N N . HIS A 1 94 ? 9.191 3.029 -4.357 1.00 98.50 94 HIS A N 1
ATOM 705 C CA . HIS A 1 94 ? 9.084 2.424 -5.688 1.00 98.50 94 HIS A CA 1
ATOM 706 C C . HIS A 1 94 ? 9.150 0.889 -5.665 1.00 98.50 94 HIS A C 1
ATOM 708 O O . HIS A 1 94 ? 9.868 0.249 -6.443 1.00 98.50 94 HIS A O 1
ATOM 714 N N . ARG A 1 95 ? 8.401 0.292 -4.737 1.00 98.69 95 ARG A N 1
ATOM 715 C CA . ARG A 1 95 ? 8.375 -1.153 -4.510 1.00 98.69 95 ARG A CA 1
ATOM 716 C C . ARG A 1 95 ? 6.990 -1.625 -4.090 1.00 98.69 95 ARG A C 1
ATOM 718 O O . ARG A 1 95 ? 6.140 -0.830 -3.696 1.00 98.69 95 ARG A O 1
ATOM 725 N N . VAL A 1 96 ? 6.782 -2.932 -4.162 1.00 98.69 96 VAL A N 1
ATOM 726 C CA . VAL A 1 96 ? 5.667 -3.600 -3.494 1.00 98.69 96 VAL A CA 1
ATOM 727 C C . VAL A 1 96 ? 6.238 -4.490 -2.408 1.00 98.69 96 VAL A C 1
ATOM 729 O O . VAL A 1 96 ? 7.175 -5.262 -2.638 1.00 98.69 96 VAL A O 1
ATOM 732 N N . MET A 1 97 ? 5.660 -4.380 -1.222 1.00 98.62 97 MET A N 1
ATOM 733 C CA . MET A 1 97 ? 6.036 -5.174 -0.064 1.00 98.62 97 MET A CA 1
ATOM 734 C C . MET A 1 97 ? 4.878 -6.051 0.395 1.00 98.62 97 MET A C 1
ATOM 736 O O . MET A 1 97 ? 3.717 -5.695 0.195 1.00 98.62 97 MET A O 1
ATOM 740 N N . ARG A 1 98 ? 5.196 -7.178 1.038 1.00 98.19 98 ARG A N 1
ATOM 741 C CA . ARG A 1 98 ? 4.220 -8.017 1.739 1.00 98.19 98 ARG A CA 1
ATOM 742 C C . ARG A 1 98 ? 4.538 -8.170 3.225 1.00 98.19 98 ARG A C 1
ATOM 744 O O . ARG A 1 98 ? 5.710 -8.257 3.589 1.00 98.19 98 ARG A O 1
ATOM 751 N N . TRP A 1 99 ? 3.500 -8.303 4.043 1.00 98.62 99 TRP A N 1
ATOM 752 C CA . TRP A 1 99 ? 3.547 -8.681 5.456 1.00 98.62 99 TRP A CA 1
ATOM 753 C C . TRP A 1 99 ? 2.594 -9.846 5.699 1.00 98.62 99 TRP A C 1
ATOM 755 O O . TRP A 1 99 ? 1.395 -9.734 5.452 1.00 98.62 99 TRP A O 1
ATOM 765 N N . THR A 1 100 ? 3.110 -10.962 6.207 1.00 97.31 100 THR A N 1
ATOM 766 C CA . THR A 1 100 ? 2.259 -12.029 6.747 1.00 97.31 100 THR A CA 1
ATOM 767 C C . THR A 1 100 ? 1.703 -11.608 8.105 1.00 97.31 100 THR A C 1
ATOM 769 O O . THR A 1 100 ? 2.287 -10.765 8.791 1.00 97.31 100 THR A O 1
ATOM 772 N N . GLN A 1 101 ? 0.595 -12.212 8.529 1.00 93.12 101 GLN A N 1
ATOM 773 C CA . GLN A 1 101 ? 0.000 -11.917 9.831 1.00 93.12 101 GLN A CA 1
ATOM 774 C C . GLN A 1 101 ? 1.028 -12.072 10.971 1.00 93.12 101 GLN A C 1
ATOM 776 O O . GLN A 1 101 ? 1.698 -13.096 11.084 1.00 93.12 101 GLN A O 1
ATOM 781 N N . GLY A 1 102 ? 1.158 -11.037 11.806 1.00 91.19 102 GLY A N 1
ATOM 782 C CA . GLY A 1 102 ? 2.089 -11.009 12.942 1.00 91.19 102 GLY A CA 1
ATOM 783 C C . GLY A 1 102 ? 3.556 -10.726 12.591 1.00 91.19 102 GLY A C 1
ATOM 784 O O . GLY A 1 102 ? 4.392 -10.710 13.493 1.00 91.19 102 GLY A O 1
ATOM 785 N N . ALA A 1 103 ? 3.892 -10.492 11.319 1.00 96.62 103 ALA A N 1
ATOM 786 C CA . ALA A 1 103 ? 5.253 -10.138 10.929 1.00 96.62 103 ALA A CA 1
ATOM 787 C C . ALA A 1 103 ? 5.661 -8.765 11.488 1.00 96.62 103 ALA A C 1
ATOM 789 O O . ALA A 1 103 ? 4.917 -7.792 11.392 1.00 96.62 103 ALA A O 1
ATOM 790 N N . THR A 1 104 ? 6.879 -8.670 12.025 1.00 96.06 104 THR A N 1
ATOM 791 C CA . THR A 1 104 ? 7.459 -7.410 12.526 1.00 96.06 104 THR A CA 1
ATOM 792 C C . THR A 1 104 ? 8.133 -6.582 11.429 1.00 96.06 104 THR A C 1
ATOM 794 O O . THR A 1 104 ? 8.384 -5.396 11.615 1.00 96.06 104 THR A O 1
ATOM 797 N N . GLN A 1 105 ? 8.416 -7.197 10.280 1.00 98.25 105 GLN A N 1
ATOM 798 C CA . GLN A 1 105 ? 9.000 -6.570 9.098 1.00 98.25 105 GLN A CA 1
ATOM 799 C C . GLN A 1 105 ? 8.419 -7.202 7.833 1.00 98.25 105 GLN A C 1
ATOM 801 O O . GLN A 1 105 ? 7.956 -8.344 7.853 1.00 98.25 105 GLN A O 1
ATOM 806 N N . GLY A 1 106 ? 8.453 -6.458 6.736 1.00 98.38 106 GLY A N 1
ATOM 807 C CA . GLY A 1 106 ? 7.933 -6.898 5.456 1.00 98.38 106 GLY A CA 1
ATOM 808 C C . GLY A 1 106 ? 8.982 -7.599 4.611 1.00 98.38 106 GLY A C 1
ATOM 809 O O . GLY A 1 106 ? 10.151 -7.736 4.968 1.00 98.38 106 GLY A O 1
ATOM 810 N N . THR A 1 107 ? 8.550 -8.032 3.438 1.00 98.38 107 THR A N 1
ATOM 811 C CA . THR A 1 107 ? 9.410 -8.583 2.391 1.00 98.38 107 THR A CA 1
ATOM 812 C C . THR A 1 107 ? 9.123 -7.849 1.093 1.00 98.38 107 THR A C 1
ATOM 814 O O . THR A 1 107 ? 7.964 -7.720 0.703 1.00 98.38 107 THR A O 1
ATOM 817 N N . ILE A 1 108 ? 10.165 -7.367 0.418 1.00 98.31 108 ILE A N 1
ATOM 818 C CA . ILE A 1 108 ? 10.034 -6.808 -0.931 1.00 98.31 108 ILE A CA 1
ATOM 819 C C . ILE A 1 108 ? 9.729 -7.965 -1.882 1.00 98.31 108 ILE 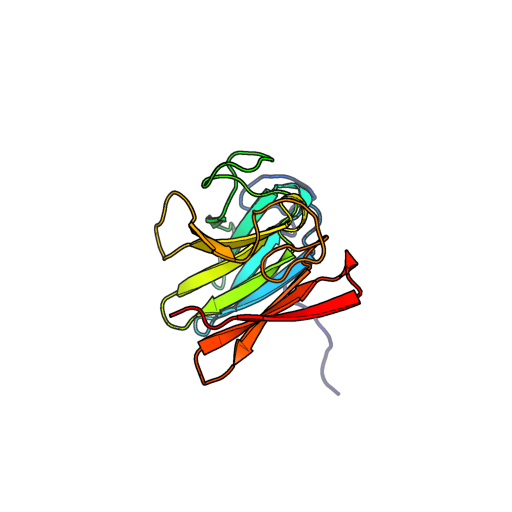A C 1
ATOM 821 O O . ILE A 1 108 ? 10.466 -8.948 -1.895 1.00 98.31 108 ILE A O 1
ATOM 825 N N . ILE A 1 109 ? 8.655 -7.853 -2.661 1.00 97.50 109 ILE A N 1
ATOM 826 C CA . ILE A 1 109 ? 8.268 -8.899 -3.620 1.00 97.50 109 ILE A CA 1
ATOM 827 C C . ILE A 1 109 ? 8.551 -8.503 -5.069 1.00 97.50 109 ILE A C 1
ATOM 829 O O . ILE A 1 109 ? 8.966 -9.345 -5.856 1.00 97.50 109 ILE A O 1
ATOM 833 N N . VAL A 1 110 ? 8.381 -7.223 -5.414 1.00 98.12 110 VAL A N 1
ATOM 834 C CA . VAL A 1 110 ? 8.717 -6.643 -6.724 1.00 98.12 110 VAL A CA 1
ATOM 835 C C . VAL A 1 110 ? 9.117 -5.176 -6.551 1.00 98.12 110 VAL A C 1
ATOM 837 O O . VAL A 1 110 ? 8.711 -4.516 -5.590 1.00 98.12 110 VAL A O 1
ATOM 840 N N . GLY A 1 111 ? 9.894 -4.634 -7.485 1.00 97.88 111 GLY A N 1
ATOM 841 C CA . GLY A 1 111 ? 10.467 -3.292 -7.385 1.00 97.88 111 GLY A CA 1
ATOM 842 C C . GLY A 1 111 ? 11.634 -3.213 -6.398 1.00 97.88 111 GLY A C 1
ATOM 843 O O . GLY A 1 111 ? 12.317 -4.204 -6.152 1.00 97.88 111 GLY A O 1
ATOM 844 N N . GLY A 1 112 ? 11.895 -2.016 -5.864 1.00 95.50 112 GLY A N 1
ATOM 845 C CA . GLY A 1 112 ? 13.002 -1.775 -4.923 1.00 95.50 112 GLY A CA 1
ATOM 846 C C . GLY A 1 112 ? 14.389 -1.700 -5.574 1.00 95.50 112 GLY A C 1
ATOM 847 O O . GLY A 1 112 ? 15.379 -1.485 -4.887 1.00 95.50 112 GLY A O 1
ATOM 848 N N . ASN A 1 113 ? 14.469 -1.805 -6.904 1.00 95.56 113 ASN A N 1
ATOM 849 C CA . ASN A 1 113 ? 15.713 -1.711 -7.682 1.00 95.56 113 ASN A CA 1
ATOM 850 C C . ASN A 1 113 ? 15.952 -0.287 -8.216 1.00 95.56 113 ASN A C 1
ATOM 852 O O . ASN A 1 113 ? 16.408 -0.094 -9.347 1.00 95.56 113 ASN A O 1
ATOM 856 N N . GLY A 1 114 ? 15.579 0.710 -7.412 1.00 93.06 114 GLY A N 1
ATOM 857 C CA . GLY A 1 114 ? 15.576 2.118 -7.787 1.00 93.06 114 GLY A CA 1
ATOM 858 C C . GLY A 1 114 ? 14.388 2.531 -8.660 1.00 93.06 114 GLY A C 1
ATOM 859 O O . GLY A 1 114 ? 13.684 1.714 -9.261 1.00 93.06 114 GLY A O 1
ATOM 860 N N . ARG A 1 115 ? 14.179 3.848 -8.727 1.00 97.94 115 ARG A N 1
ATOM 861 C CA . ARG A 1 115 ? 13.197 4.472 -9.617 1.00 97.94 115 ARG A CA 1
ATOM 862 C C . ARG A 1 115 ? 13.571 4.214 -11.077 1.00 97.94 115 ARG A C 1
ATOM 864 O O . ARG A 1 115 ? 14.684 4.542 -11.482 1.00 97.94 115 ARG A O 1
ATOM 871 N N . GLY A 1 116 ? 12.644 3.714 -11.888 1.00 98.06 116 GLY A N 1
ATOM 872 C CA . GLY A 1 116 ? 12.907 3.506 -13.313 1.00 98.06 116 GLY A CA 1
ATOM 873 C C . GLY A 1 116 ? 11.795 2.779 -14.058 1.00 98.06 116 GLY A C 1
ATOM 874 O O . GLY A 1 116 ? 10.753 2.471 -13.486 1.00 98.06 116 GLY A O 1
ATOM 875 N N . ALA A 1 117 ? 12.035 2.509 -15.342 1.00 97.56 117 ALA A N 1
ATOM 876 C CA . ALA A 1 117 ? 11.094 1.854 -16.254 1.00 97.56 117 ALA A CA 1
ATOM 877 C C . ALA A 1 117 ? 11.521 0.425 -16.655 1.00 97.56 117 ALA A C 1
ATOM 879 O O . ALA A 1 117 ? 10.905 -0.188 -17.530 1.00 97.56 117 ALA A O 1
ATOM 880 N N . GLY A 1 118 ? 12.563 -0.134 -16.029 1.00 96.88 118 GLY A N 1
ATOM 881 C CA . GLY A 1 118 ? 12.946 -1.536 -16.215 1.00 96.88 118 GLY A CA 1
ATOM 882 C C . GLY A 1 118 ? 11.857 -2.519 -15.762 1.00 96.88 118 GLY A C 1
ATOM 883 O O . GLY A 1 118 ? 10.894 -2.136 -15.096 1.00 96.88 118 GLY A O 1
ATOM 884 N N . ALA A 1 119 ? 12.017 -3.801 -16.103 1.00 92.62 119 ALA A N 1
ATOM 885 C CA . ALA A 1 119 ? 11.020 -4.849 -15.841 1.00 92.62 119 ALA A CA 1
ATOM 886 C C . ALA A 1 119 ? 10.737 -5.111 -14.347 1.00 92.62 119 ALA A C 1
ATOM 888 O O . ALA A 1 119 ? 9.704 -5.669 -14.008 1.00 92.62 119 ALA A O 1
ATOM 889 N N . ASN A 1 120 ? 11.642 -4.715 -13.448 1.00 95.31 120 ASN A N 1
ATOM 890 C CA . ASN A 1 120 ? 11.453 -4.802 -11.995 1.00 95.31 120 ASN A CA 1
ATOM 891 C C . ASN A 1 120 ? 11.819 -3.479 -11.302 1.00 95.31 120 ASN A C 1
ATOM 893 O O . ASN A 1 120 ? 12.428 -3.450 -10.230 1.00 95.31 120 ASN A O 1
ATOM 897 N N . GLN A 1 121 ? 11.498 -2.377 -11.979 1.00 98.25 121 GLN A N 1
ATOM 898 C CA . GLN A 1 121 ? 11.573 -1.018 -11.461 1.00 98.25 121 GLN A CA 1
ATOM 899 C C . GLN A 1 121 ? 10.199 -0.370 -11.593 1.00 98.25 121 GLN A C 1
ATOM 901 O O . GLN A 1 121 ? 9.441 -0.666 -12.524 1.00 98.25 121 GLN A O 1
ATOM 906 N N . PHE A 1 122 ? 9.907 0.530 -10.664 1.00 98.56 122 PHE A N 1
ATOM 907 C CA . PHE A 1 122 ? 8.701 1.338 -10.689 1.00 98.56 122 PHE A CA 1
ATOM 908 C C . PHE A 1 122 ? 9.062 2.814 -10.629 1.00 98.56 122 PHE A C 1
ATOM 910 O O . PHE A 1 122 ? 10.148 3.207 -10.195 1.00 98.56 122 PHE A O 1
ATOM 917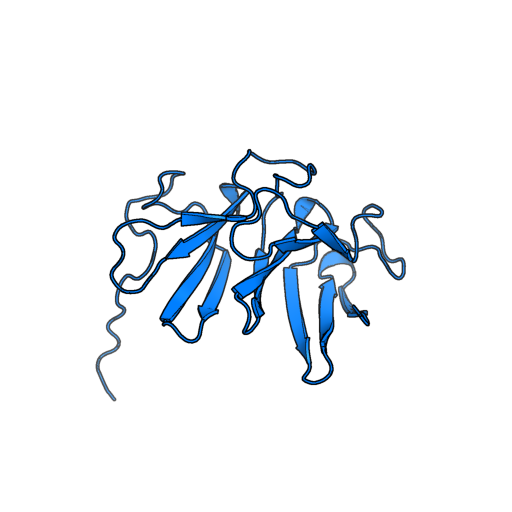 N N . TYR A 1 123 ? 8.110 3.641 -11.022 1.00 98.44 123 TYR A N 1
ATOM 918 C CA . TYR A 1 123 ? 8.082 5.047 -10.710 1.00 98.44 123 TYR A CA 1
ATOM 919 C C . TYR A 1 123 ? 6.706 5.351 -10.118 1.00 98.44 123 TYR A C 1
ATOM 921 O O . TYR A 1 123 ? 5.712 5.414 -10.831 1.00 98.44 123 TYR A O 1
ATOM 929 N N . VAL A 1 124 ? 6.671 5.527 -8.793 1.00 97.06 124 VAL A N 1
ATOM 930 C CA . VAL A 1 124 ? 5.456 5.784 -7.998 1.00 97.06 124 VAL A CA 1
ATOM 931 C C . VAL A 1 124 ? 4.317 4.783 -8.258 1.00 97.06 124 VAL A C 1
ATOM 933 O O . VAL A 1 124 ? 3.313 5.124 -8.884 1.00 97.06 124 VAL A O 1
ATOM 936 N N . PRO A 1 125 ? 4.453 3.526 -7.786 1.00 98.12 125 PRO A N 1
ATOM 937 C CA . PRO A 1 125 ? 3.364 2.561 -7.850 1.00 98.12 125 PRO A CA 1
ATOM 938 C C . PRO A 1 125 ? 2.226 2.986 -6.913 1.00 98.12 125 PRO A C 1
ATOM 940 O O . PRO A 1 125 ? 2.475 3.380 -5.774 1.00 98.12 125 PRO A O 1
ATOM 943 N N . ILE A 1 126 ? 0.979 2.903 -7.382 1.00 97.94 126 ILE A N 1
ATOM 944 C CA . ILE A 1 126 ? -0.193 3.387 -6.621 1.00 97.94 126 ILE A CA 1
ATOM 945 C C . ILE A 1 126 ? -1.227 2.309 -6.323 1.00 97.94 126 ILE A C 1
ATOM 947 O O . ILE A 1 126 ? -1.999 2.445 -5.390 1.00 97.94 126 ILE A O 1
ATOM 951 N N . GLY A 1 127 ? -1.277 1.236 -7.102 1.00 97.06 127 GLY A N 1
ATOM 952 C CA . GLY A 1 127 ? -2.344 0.248 -7.019 1.00 97.06 127 GLY A CA 1
ATOM 953 C C . GLY A 1 127 ? -1.807 -1.131 -7.315 1.00 97.06 127 GLY A C 1
ATOM 954 O O . GLY A 1 127 ? -0.865 -1.271 -8.097 1.00 97.06 127 GLY A O 1
ATOM 955 N N . LEU A 1 128 ? -2.411 -2.146 -6.708 1.00 98.38 128 LEU A N 1
ATOM 956 C CA . LEU A 1 128 ? -2.085 -3.527 -7.006 1.00 98.38 128 LEU A CA 1
ATOM 957 C C . LEU A 1 128 ? -3.301 -4.438 -6.871 1.00 98.38 128 LEU A C 1
ATOM 959 O O . LEU A 1 128 ? -4.232 -4.141 -6.126 1.00 98.38 128 LEU A O 1
ATOM 963 N N . SER A 1 129 ? -3.300 -5.539 -7.613 1.00 97.69 129 SER A N 1
ATOM 964 C CA . SER A 1 129 ? -4.322 -6.578 -7.514 1.00 97.69 129 SER A CA 1
ATOM 965 C C . SER A 1 129 ? -3.769 -7.918 -7.982 1.00 97.69 129 SER A C 1
ATOM 967 O O . SER A 1 129 ? -2.741 -7.971 -8.657 1.00 97.69 129 SER A O 1
ATOM 969 N N . PHE A 1 130 ? -4.468 -8.989 -7.632 1.00 97.31 130 PHE A N 1
ATOM 970 C CA . PHE A 1 130 ? -4.125 -10.350 -8.009 1.00 97.31 130 PHE A CA 1
ATOM 971 C C . PHE A 1 130 ? -5.185 -10.922 -8.940 1.00 97.31 130 PHE A C 1
ATOM 973 O O . PHE A 1 130 ? -6.382 -10.712 -8.731 1.00 97.31 130 PHE A O 1
ATOM 980 N N . ASP A 1 131 ? -4.756 -11.679 -9.947 1.00 96.38 131 ASP A N 1
ATOM 981 C CA . ASP A 1 131 ? -5.674 -12.540 -10.686 1.00 96.38 131 ASP A CA 1
ATOM 982 C C . ASP A 1 131 ? -5.890 -13.887 -9.969 1.00 96.38 131 ASP A C 1
ATOM 984 O O . ASP A 1 131 ? -5.238 -14.225 -8.981 1.00 96.38 131 ASP A O 1
ATOM 988 N N . ARG A 1 132 ? -6.812 -14.700 -10.496 1.00 94.62 132 ARG A N 1
ATOM 989 C CA . ARG A 1 132 ? -7.108 -16.046 -9.968 1.00 94.62 132 ARG A CA 1
ATOM 990 C C . ARG A 1 132 ? -5.943 -17.041 -10.069 1.00 94.62 132 ARG A C 1
ATOM 992 O O . ARG A 1 132 ? -6.036 -18.124 -9.504 1.00 94.62 132 ARG A O 1
ATOM 999 N N . HIS A 1 133 ? -4.919 -16.723 -10.858 1.00 94.31 133 HIS A N 1
ATOM 1000 C CA . HIS A 1 133 ? -3.722 -17.539 -11.036 1.00 94.31 133 HIS A CA 1
ATOM 1001 C C . HIS A 1 133 ? -2.592 -17.092 -10.095 1.00 94.31 133 HIS A C 1
ATOM 1003 O O . HIS A 1 133 ? -1.517 -17.678 -10.136 1.00 94.31 133 HIS A O 1
ATOM 1009 N N . GLY A 1 134 ? -2.831 -16.081 -9.250 1.00 94.44 134 GLY A N 1
ATOM 1010 C CA . GLY A 1 134 ? -1.840 -15.545 -8.322 1.00 94.44 134 GLY A CA 1
ATOM 1011 C C . GLY A 1 134 ? -0.877 -14.539 -8.954 1.00 94.44 134 GLY A C 1
ATOM 1012 O O . GLY A 1 134 ? 0.066 -14.116 -8.290 1.00 94.44 134 GLY A O 1
ATOM 1013 N N . ASN A 1 135 ? -1.098 -14.112 -10.204 1.00 97.56 135 ASN A N 1
ATOM 1014 C CA . ASN A 1 135 ? -0.257 -13.078 -10.798 1.00 97.56 135 ASN A CA 1
ATOM 1015 C C . ASN A 1 135 ? -0.573 -11.723 -10.170 1.00 97.56 135 ASN A C 1
ATOM 1017 O O . ASN A 1 135 ? -1.734 -11.307 -10.117 1.00 97.56 135 ASN A O 1
ATOM 1021 N N . LEU A 1 136 ? 0.478 -11.008 -9.780 1.00 98.31 136 LEU A N 1
ATOM 1022 C CA . LEU A 1 136 ? 0.396 -9.646 -9.275 1.00 98.31 136 LEU A CA 1
ATOM 1023 C C . LEU A 1 136 ? 0.387 -8.655 -10.434 1.00 98.31 136 LEU A C 1
ATOM 1025 O O . LEU A 1 136 ? 1.276 -8.672 -11.281 1.00 98.31 136 LEU A O 1
ATOM 1029 N N . TYR A 1 137 ? -0.569 -7.738 -10.424 1.00 98.62 137 TYR A N 1
ATOM 1030 C CA . TYR A 1 137 ? -0.638 -6.594 -11.323 1.00 98.62 137 TYR A CA 1
ATOM 1031 C C . TYR A 1 137 ? -0.380 -5.326 -10.521 1.00 98.62 137 TYR A C 1
ATOM 1033 O O . TYR A 1 137 ? -1.045 -5.104 -9.514 1.00 98.62 137 TYR A O 1
ATOM 1041 N N . VAL A 1 138 ? 0.558 -4.493 -10.969 1.00 98.69 138 VAL A N 1
ATOM 1042 C CA . VAL A 1 138 ? 0.934 -3.238 -10.300 1.00 98.69 138 VAL A CA 1
ATOM 1043 C C . VAL A 1 138 ? 0.715 -2.067 -11.248 1.00 98.69 138 VAL A C 1
ATOM 1045 O O . VAL A 1 138 ? 1.237 -2.063 -12.365 1.00 98.69 138 VAL A O 1
ATOM 1048 N N . VAL A 1 139 ? -0.041 -1.068 -10.794 1.00 98.56 139 VAL A N 1
ATOM 1049 C CA . VAL A 1 139 ? -0.217 0.217 -11.479 1.00 98.56 139 VAL A CA 1
ATOM 1050 C C . VAL A 1 139 ? 1.008 1.079 -11.197 1.00 98.56 139 VAL A C 1
ATOM 1052 O O . VAL A 1 139 ? 1.173 1.603 -10.095 1.00 98.56 139 VAL A O 1
ATOM 1055 N N . ASP A 1 140 ? 1.860 1.216 -12.205 1.00 98.38 140 ASP A N 1
ATOM 1056 C CA . ASP A 1 140 ? 3.117 1.959 -12.177 1.00 98.38 140 ASP A CA 1
ATOM 1057 C C . ASP A 1 140 ? 2.878 3.366 -12.746 1.00 98.38 140 ASP A C 1
ATOM 1059 O O . ASP A 1 140 ? 3.139 3.643 -13.922 1.00 98.38 140 ASP A O 1
ATOM 1063 N N . MET A 1 141 ? 2.266 4.224 -11.917 1.00 98.31 141 MET A N 1
ATOM 1064 C CA . MET A 1 141 ? 1.650 5.490 -12.334 1.00 98.31 141 MET A CA 1
ATOM 1065 C C . MET A 1 141 ? 2.625 6.398 -13.081 1.00 98.31 141 MET A C 1
ATOM 1067 O O . MET A 1 141 ? 2.294 6.926 -14.141 1.00 98.31 141 MET A O 1
ATOM 1071 N N . GLY A 1 142 ? 3.832 6.572 -12.545 1.00 98.19 142 GLY A N 1
ATOM 1072 C CA . GLY A 1 142 ? 4.836 7.477 -13.098 1.00 98.19 142 GLY A CA 1
ATOM 1073 C C . GLY A 1 142 ? 5.398 7.013 -14.440 1.00 98.19 142 GLY A C 1
ATOM 1074 O O . GLY A 1 142 ? 5.888 7.837 -15.207 1.00 98.19 142 GLY A O 1
ATOM 1075 N N . ASN A 1 143 ? 5.282 5.721 -14.753 1.00 98.56 143 ASN A N 1
ATOM 1076 C CA . ASN A 1 143 ? 5.642 5.159 -16.056 1.00 98.56 143 ASN A CA 1
ATOM 1077 C C . ASN A 1 143 ? 4.431 4.973 -16.987 1.00 98.56 143 ASN A C 1
ATOM 1079 O O . ASN A 1 143 ? 4.584 4.382 -18.056 1.00 98.56 143 ASN A O 1
ATOM 1083 N N . ALA A 1 144 ? 3.237 5.436 -16.592 1.00 98.19 144 ALA A N 1
ATOM 1084 C CA . ALA A 1 144 ? 1.996 5.311 -17.359 1.00 98.19 144 ALA A CA 1
ATOM 1085 C C . ALA A 1 144 ? 1.710 3.872 -17.839 1.00 98.19 144 ALA A C 1
ATOM 1087 O O . ALA A 1 144 ? 1.281 3.652 -18.974 1.00 98.19 144 ALA A O 1
ATOM 1088 N N . ARG A 1 145 ? 1.970 2.874 -16.982 1.00 98.25 145 ARG A N 1
ATOM 1089 C CA . ARG A 1 145 ? 1.828 1.453 -17.336 1.00 98.25 145 ARG A CA 1
ATOM 1090 C C . ARG A 1 145 ? 1.272 0.605 -16.197 1.00 98.25 145 ARG A C 1
ATOM 1092 O O . ARG A 1 145 ? 1.256 1.005 -15.036 1.00 98.25 145 ARG A O 1
ATOM 1099 N N . VAL A 1 146 ? 0.884 -0.617 -16.546 1.00 98.38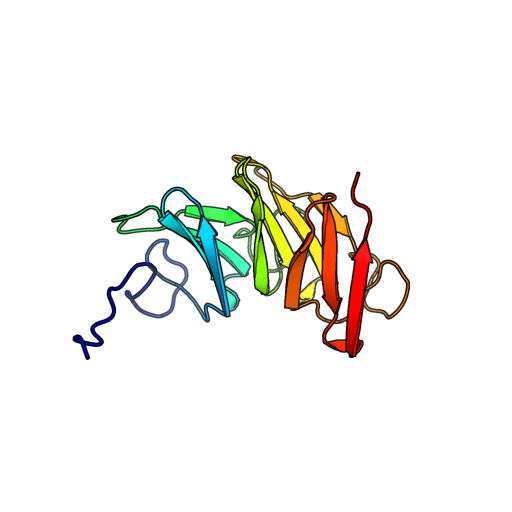 146 VAL A N 1
ATOM 1100 C CA . VAL A 1 146 ? 0.617 -1.704 -15.599 1.00 98.38 146 VAL A CA 1
ATOM 1101 C C . VAL A 1 146 ? 1.597 -2.831 -15.893 1.00 98.38 146 VAL A C 1
ATOM 1103 O O . VAL A 1 146 ? 1.779 -3.197 -17.054 1.00 98.38 146 VAL A O 1
ATOM 1106 N N . GLN A 1 147 ? 2.231 -3.377 -14.859 1.00 97.75 147 GLN A N 1
ATOM 1107 C CA . GLN A 1 147 ? 3.121 -4.533 -14.982 1.00 97.75 147 GLN A CA 1
ATOM 1108 C C . GLN A 1 147 ? 2.514 -5.750 -14.292 1.00 97.75 147 GLN A C 1
ATOM 1110 O O . GLN A 1 147 ? 1.936 -5.623 -13.214 1.00 97.75 147 GLN A O 1
ATOM 1115 N N . ARG A 1 148 ? 2.660 -6.921 -14.917 1.00 97.69 148 ARG A N 1
ATOM 1116 C CA . ARG A 1 148 ? 2.267 -8.217 -14.358 1.00 97.69 148 ARG A CA 1
ATOM 1117 C C . ARG A 1 148 ? 3.510 -8.984 -13.923 1.00 97.69 148 ARG A C 1
ATOM 1119 O O . ARG A 1 148 ? 4.456 -9.088 -14.700 1.00 97.69 148 ARG A O 1
ATOM 1126 N N . PHE A 1 149 ? 3.446 -9.601 -12.753 1.00 97.62 149 PHE A N 1
ATOM 1127 C CA . PHE A 1 149 ? 4.503 -10.422 -12.181 1.00 97.62 149 PHE A CA 1
ATOM 1128 C C . PHE A 1 149 ? 3.959 -11.795 -11.796 1.00 97.62 149 PHE A C 1
ATOM 1130 O O . PHE A 1 149 ? 2.883 -11.895 -11.207 1.00 97.62 149 PHE A O 1
ATOM 1137 N N . SER A 1 150 ? 4.730 -12.835 -12.111 1.00 95.38 150 SER A N 1
ATOM 1138 C CA . SER A 1 150 ? 4.554 -14.156 -11.512 1.00 95.38 150 SER A CA 1
ATOM 1139 C C . SER A 1 150 ? 5.324 -14.148 -10.202 1.00 95.38 150 SER A C 1
ATOM 1141 O O . SER A 1 150 ? 6.545 -13.987 -10.217 1.00 95.38 150 SER A O 1
ATOM 1143 N N . ILE A 1 151 ? 4.611 -14.234 -9.086 1.00 84.50 151 ILE A N 1
ATOM 1144 C CA . ILE A 1 151 ? 5.195 -14.246 -7.746 1.00 84.50 151 ILE A CA 1
ATOM 1145 C C . ILE A 1 151 ? 4.883 -15.594 -7.108 1.00 84.50 151 ILE A C 1
ATOM 1147 O O . ILE A 1 151 ? 3.947 -15.733 -6.328 1.00 84.50 151 ILE A O 1
ATOM 1151 N N . GLU A 1 152 ? 5.633 -16.598 -7.556 1.00 64.50 152 GLU A N 1
ATOM 1152 C CA . GLU A 1 152 ? 5.640 -17.942 -6.972 1.00 64.50 152 GLU A CA 1
ATOM 1153 C C . GLU A 1 152 ? 6.377 -17.946 -5.625 1.00 64.50 152 GLU A C 1
ATOM 1155 O O . GLU A 1 152 ? 7.454 -17.308 -5.531 1.00 64.50 152 GLU A O 1
#

Radius of gyration: 15.41 Å; Cα contacts (8 Å, |Δi|>4): 399; chains: 1; bounding box: 50×32×36 Å

Organism: NCBI:txid392030

Sequence (152 aa):
FGEKNGTLVAGGNGEGDGLNQLNFPTYLFVDRDHSVYVSDWRNNRVMKWMEGAKEGIVVAGGQGEGDALTQLNGPNGLFVDTLGTLYVADYGNHRVMRWTQGATQGTIIVGGNGRGAGANQFYVPIGLSFDRHGNLYVVDMGNARVQRFSIE

Foldseek 3Di:
DDDPDDDDQAAPPDDDDFQRHAHPWADWDADPQRWIWTQRFQQQFIWITGGPDNGTDTQAANPDDDDFQRTAHRWAAWDADPQRKIWTQRFVQQFIWIDGPPDNGIHTQAANPDDDDDLRGAHGWHYWDADPVGWIWICRPVNRDIHIDDRD

Nearest PDB structures (foldseek):
  3wwa-assembly1_A  TM=9.144E-01  e=1.315E-09  unclassified
  1rwi-assembly1_B  TM=9.028E-01  e=1.232E-08  Mycobacterium tuberculosis
  7zqg-assembly1_A  TM=9.028E-01  e=1.887E-08  synthetic construct
  2dg0-assembly1_A  TM=6.677E-01  e=2.913E-04  Staphylococcus aureus
  2dso-assembly3_C  TM=6.532E-01  e=1.104E-03  Staphylococcus aureus

Mean predicted aligned error: 3.13 Å